Protein AF-A0A7G9YG70-F1 (afdb_monomer)

Structure (mmCIF, N/CA/C/O backbone):
data_AF-A0A7G9YG70-F1
#
_entry.id   AF-A0A7G9YG70-F1
#
loop_
_atom_site.group_PDB
_atom_site.id
_atom_site.type_symbol
_atom_site.label_atom_id
_atom_site.label_alt_id
_atom_site.label_comp_id
_atom_site.label_asym_id
_atom_site.label_entity_id
_atom_site.label_seq_id
_atom_site.pdbx_PDB_ins_code
_atom_site.Cartn_x
_atom_site.Cartn_y
_atom_site.Cartn_z
_atom_site.occupancy
_atom_site.B_iso_or_equiv
_atom_site.auth_seq_id
_atom_site.auth_comp_id
_atom_site.auth_asym_id
_atom_site.auth_atom_id
_atom_site.pdbx_PDB_model_num
ATOM 1 N N . MET A 1 1 ? 12.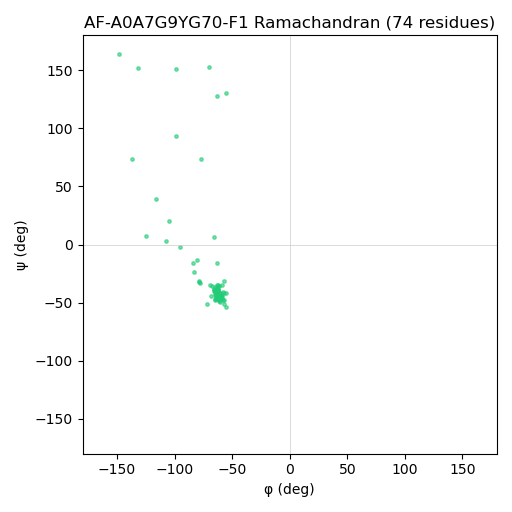329 1.360 -22.807 1.00 68.75 1 MET A N 1
ATOM 2 C CA . MET A 1 1 ? 11.097 1.327 -21.992 1.00 68.75 1 MET A CA 1
ATOM 3 C C . MET A 1 1 ? 10.922 -0.042 -21.354 1.00 68.75 1 MET A C 1
ATOM 5 O O . MET A 1 1 ? 10.526 -0.991 -22.026 1.00 68.75 1 MET A O 1
ATOM 9 N N . ASP A 1 2 ? 11.221 -0.149 -20.061 1.00 82.62 2 ASP A N 1
ATOM 10 C CA . ASP A 1 2 ? 11.020 -1.378 -19.283 1.00 82.62 2 ASP A CA 1
ATOM 11 C C . ASP A 1 2 ? 9.533 -1.561 -18.929 1.00 82.62 2 ASP A C 1
ATOM 13 O O . ASP A 1 2 ? 9.070 -1.312 -17.814 1.00 82.62 2 ASP A O 1
ATOM 17 N N . ARG A 1 3 ?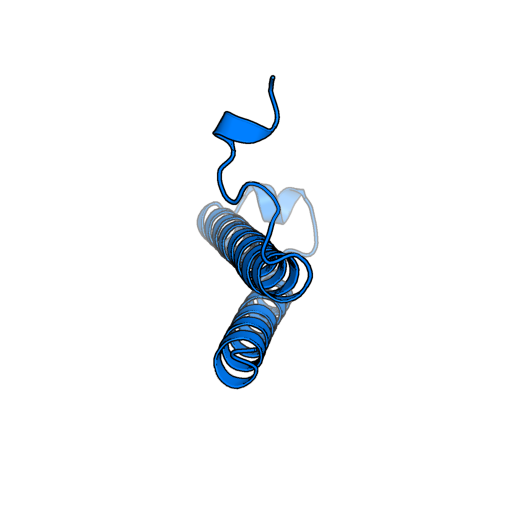 8.751 -1.937 -19.945 1.00 87.00 3 ARG A N 1
ATOM 18 C CA . ARG A 1 3 ? 7.299 -2.116 -19.839 1.00 87.00 3 ARG A CA 1
ATOM 19 C C . ARG A 1 3 ? 6.933 -3.202 -18.828 1.00 87.00 3 ARG A C 1
ATOM 21 O O . ARG A 1 3 ? 5.925 -3.062 -18.146 1.00 87.00 3 ARG A O 1
ATOM 28 N N . ALA A 1 4 ? 7.734 -4.262 -18.734 1.00 89.19 4 ALA A N 1
ATOM 29 C CA . ALA A 1 4 ? 7.501 -5.356 -17.796 1.00 89.19 4 ALA A CA 1
ATOM 30 C C . ALA A 1 4 ? 7.605 -4.868 -16.346 1.00 89.19 4 ALA A C 1
ATOM 32 O O . ALA A 1 4 ? 6.708 -5.133 -15.549 1.00 89.19 4 ALA A O 1
ATOM 33 N N . ARG A 1 5 ? 8.631 -4.070 -16.028 1.00 88.00 5 ARG A N 1
ATOM 34 C CA . ARG A 1 5 ? 8.785 -3.463 -14.702 1.00 88.00 5 ARG A CA 1
ATOM 35 C C . ARG A 1 5 ? 7.657 -2.496 -14.353 1.00 88.00 5 ARG A C 1
ATOM 37 O O . ARG A 1 5 ? 7.184 -2.520 -13.222 1.00 88.00 5 ARG A O 1
ATOM 44 N N . ILE A 1 6 ? 7.208 -1.668 -15.303 1.00 90.25 6 ILE A N 1
ATOM 45 C CA . ILE A 1 6 ? 6.063 -0.765 -15.082 1.00 90.25 6 ILE A CA 1
ATOM 46 C C . ILE A 1 6 ? 4.800 -1.574 -14.775 1.00 90.25 6 ILE A C 1
ATOM 48 O O . ILE A 1 6 ? 4.116 -1.284 -13.801 1.00 90.25 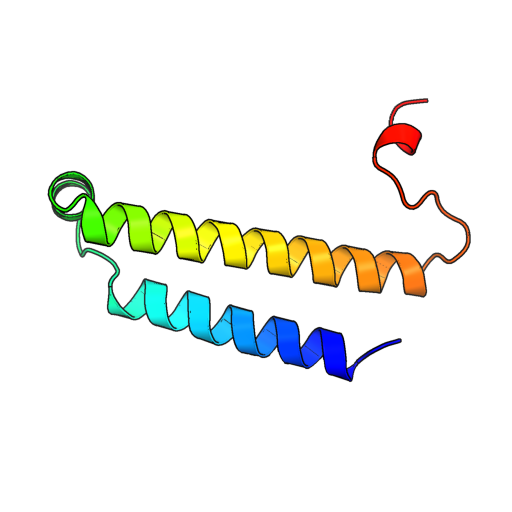6 ILE A O 1
ATOM 52 N N . LEU A 1 7 ? 4.504 -2.600 -15.575 1.00 92.75 7 LEU A N 1
ATOM 53 C CA . LEU A 1 7 ? 3.318 -3.432 -15.371 1.00 92.75 7 LEU A CA 1
ATOM 54 C C . LEU A 1 7 ? 3.357 -4.176 -14.037 1.00 92.75 7 LEU A C 1
ATOM 56 O O . LEU A 1 7 ? 2.350 -4.198 -13.345 1.00 92.75 7 LEU A O 1
ATOM 60 N N . SER A 1 8 ? 4.515 -4.715 -13.651 1.00 93.56 8 SER A N 1
ATOM 61 C CA . SER A 1 8 ? 4.683 -5.369 -12.349 1.00 93.56 8 SER A CA 1
ATOM 62 C C . SER A 1 8 ? 4.422 -4.410 -11.187 1.00 93.56 8 SER A C 1
ATOM 64 O O . SER A 1 8 ? 3.760 -4.788 -10.230 1.00 93.56 8 SER A O 1
ATOM 66 N N . LYS A 1 9 ? 4.903 -3.163 -11.277 1.00 90.31 9 LYS A N 1
ATOM 67 C CA . LYS A 1 9 ? 4.643 -2.131 -10.263 1.00 90.31 9 LYS A CA 1
ATOM 68 C C . LYS A 1 9 ? 3.167 -1.740 -10.196 1.00 90.31 9 LYS A C 1
ATOM 70 O O . LYS A 1 9 ? 2.633 -1.533 -9.113 1.00 90.31 9 LYS A O 1
ATOM 75 N N . LEU A 1 10 ? 2.496 -1.637 -11.342 1.00 93.62 10 LEU A N 1
ATOM 76 C CA . LEU A 1 10 ? 1.065 -1.326 -11.382 1.00 93.62 10 LEU A CA 1
ATOM 77 C C . LEU A 1 10 ? 0.207 -2.464 -10.817 1.00 93.62 10 LEU A C 1
ATOM 79 O O . LEU A 1 10 ? -0.789 -2.184 -10.158 1.00 93.62 10 LEU A O 1
ATOM 83 N N . ASP A 1 11 ? 0.601 -3.716 -11.046 1.00 95.12 11 ASP A N 1
ATOM 84 C CA . ASP A 1 11 ? -0.061 -4.893 -10.474 1.00 95.12 11 ASP A CA 1
ATOM 85 C C . ASP A 1 11 ? 0.077 -4.920 -8.943 1.00 95.12 11 ASP A C 1
ATOM 87 O O . ASP A 1 11 ? -0.913 -5.025 -8.221 1.00 95.12 11 ASP A O 1
ATOM 91 N N . GLU A 1 12 ? 1.293 -4.687 -8.439 1.00 92.06 12 GLU A N 1
ATOM 92 C CA . GLU A 1 12 ? 1.579 -4.562 -7.005 1.00 92.06 12 GLU A CA 1
ATOM 93 C C . GLU A 1 12 ? 0.776 -3.419 -6.354 1.00 92.06 12 GLU A C 1
ATOM 95 O O . GLU A 1 12 ? 0.165 -3.593 -5.299 1.00 92.06 12 GLU A O 1
ATOM 100 N N . MET A 1 13 ? 0.699 -2.258 -7.012 1.00 95.06 13 MET A N 1
ATOM 101 C CA . MET A 1 13 ? -0.140 -1.143 -6.563 1.00 95.06 13 MET A CA 1
ATOM 102 C C . MET A 1 13 ? -1.629 -1.512 -6.545 1.00 95.06 13 MET A C 1
ATOM 104 O O . MET A 1 13 ? -2.338 -1.124 -5.619 1.00 95.06 13 MET A O 1
ATOM 108 N N . GLY A 1 14 ? -2.107 -2.263 -7.540 1.00 94.38 14 GLY A N 1
ATOM 109 C CA . GLY A 1 14 ? -3.475 -2.780 -7.564 1.00 94.38 14 GLY A CA 1
ATOM 110 C C . GLY A 1 14 ? -3.777 -3.618 -6.324 1.00 94.38 14 GLY A C 1
ATOM 111 O O . GLY A 1 14 ? -4.757 -3.355 -5.629 1.00 94.38 14 GLY A O 1
ATOM 112 N N . TRP A 1 15 ? -2.874 -4.539 -5.983 1.00 95.75 15 TRP A N 1
ATOM 113 C CA . TRP A 1 15 ? -2.991 -5.357 -4.777 1.00 95.75 15 TRP A CA 1
ATOM 114 C C . TRP A 1 15 ? -3.027 -4.520 -3.489 1.00 95.75 15 TRP A C 1
ATOM 116 O O . TRP A 1 15 ? -3.864 -4.770 -2.620 1.00 95.75 15 TRP A O 1
ATOM 126 N N . HIS A 1 16 ? -2.176 -3.494 -3.368 1.00 95.12 16 HIS A N 1
ATOM 127 C CA . HIS A 1 16 ? -2.198 -2.588 -2.214 1.00 95.12 16 HIS A CA 1
ATOM 128 C C . HIS A 1 16 ? -3.543 -1.867 -2.061 1.00 95.12 16 HIS A C 1
ATOM 130 O O . HIS A 1 16 ? -4.087 -1.800 -0.958 1.00 95.12 16 HIS A O 1
ATOM 136 N N . LEU A 1 17 ? -4.094 -1.346 -3.161 1.00 95.88 17 LEU A N 1
ATOM 137 C CA . LEU A 1 17 ? -5.376 -0.640 -3.158 1.00 95.88 17 LEU A CA 1
ATOM 138 C C . LEU A 1 17 ? -6.540 -1.567 -2.807 1.00 95.88 17 LEU A C 1
ATOM 140 O O . LEU A 1 17 ? -7.437 -1.165 -2.067 1.00 95.88 17 LEU A O 1
ATOM 144 N N . ASP A 1 18 ? -6.523 -2.804 -3.297 1.00 97.56 18 ASP A N 1
ATOM 145 C CA . ASP A 1 18 ? -7.538 -3.796 -2.948 1.00 97.56 18 ASP A CA 1
ATOM 146 C C . ASP A 1 18 ? -7.462 -4.178 -1.469 1.00 97.56 18 ASP A C 1
ATOM 148 O O . ASP A 1 18 ? -8.496 -4.275 -0.810 1.00 97.56 18 ASP A O 1
ATOM 152 N N . LYS A 1 19 ? -6.252 -4.284 -0.906 1.00 97.06 19 LYS A N 1
ATOM 153 C CA . LYS A 1 19 ? -6.083 -4.501 0.533 1.00 97.06 19 LYS A CA 1
ATOM 154 C C . LYS A 1 19 ? -6.576 -3.335 1.372 1.00 97.06 19 LYS A C 1
ATOM 156 O O . LYS A 1 19 ? -7.227 -3.578 2.379 1.00 97.06 19 LYS A O 1
ATOM 161 N N . ILE A 1 20 ? -6.336 -2.094 0.946 1.00 96.19 20 ILE A N 1
ATOM 162 C CA . ILE A 1 20 ? -6.909 -0.915 1.611 1.00 96.19 20 ILE A CA 1
ATOM 163 C C . ILE A 1 20 ? -8.436 -0.993 1.602 1.00 96.19 20 ILE A C 1
ATOM 165 O O . ILE A 1 20 ? -9.045 -0.759 2.634 1.00 96.19 20 ILE A O 1
ATOM 169 N N . ARG A 1 21 ? -9.057 -1.348 0.469 1.00 95.69 21 ARG A N 1
ATOM 170 C CA . ARG A 1 21 ? -10.523 -1.477 0.369 1.00 95.69 21 ARG A CA 1
ATOM 171 C C . ARG A 1 21 ? -11.088 -2.575 1.266 1.00 95.69 21 ARG A C 1
ATOM 173 O O . ARG A 1 21 ? -12.196 -2.422 1.755 1.00 95.69 21 ARG A O 1
ATOM 180 N N . GLU A 1 22 ? -10.353 -3.668 1.451 1.00 96.56 22 GLU A N 1
ATOM 181 C CA . GLU A 1 22 ? -10.762 -4.796 2.297 1.00 96.56 22 GLU A CA 1
ATOM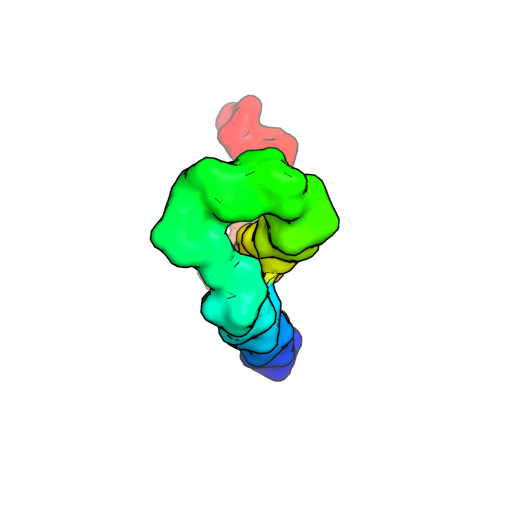 182 C C . GLU A 1 22 ? -10.772 -4.443 3.788 1.00 96.56 22 GLU A C 1
ATOM 184 O O . GLU A 1 22 ? -11.618 -4.946 4.520 1.00 96.56 22 GLU A O 1
ATOM 189 N N . ILE A 1 23 ? -9.842 -3.592 4.227 1.00 95.44 23 ILE A N 1
ATOM 190 C CA . ILE A 1 23 ? -9.662 -3.238 5.645 1.00 95.44 23 ILE A CA 1
ATOM 191 C C . ILE A 1 23 ? -10.132 -1.816 5.975 1.00 95.44 23 ILE A C 1
ATOM 193 O O . ILE A 1 23 ? -9.913 -1.347 7.088 1.00 95.44 23 ILE A O 1
ATOM 197 N N . ALA A 1 24 ? -10.698 -1.098 5.003 1.00 94.75 24 ALA A N 1
ATOM 198 C CA . ALA A 1 24 ? -11.120 0.281 5.185 1.00 94.75 24 ALA A CA 1
ATOM 199 C C . ALA A 1 24 ? -12.238 0.353 6.241 1.00 94.75 24 ALA A C 1
ATOM 201 O O . ALA A 1 24 ? -13.232 -0.356 6.096 1.00 94.75 24 ALA A O 1
ATOM 202 N N . PRO A 1 25 ? -12.098 1.212 7.263 1.00 94.81 25 PRO A N 1
ATOM 203 C CA . PRO A 1 25 ? -13.140 1.415 8.259 1.00 94.81 25 PRO A CA 1
ATOM 204 C C . PRO A 1 25 ? -14.340 2.149 7.654 1.00 94.81 25 PRO A C 1
ATOM 206 O O . PRO A 1 25 ? -14.191 2.960 6.732 1.00 94.81 25 PRO A O 1
ATOM 209 N N . ASP A 1 26 ? -15.524 1.914 8.215 1.00 94.81 26 ASP A N 1
ATOM 210 C CA . ASP A 1 26 ? -16.778 2.516 7.752 1.00 94.81 26 ASP A CA 1
ATOM 211 C C . ASP A 1 26 ? -16.961 3.954 8.275 1.00 94.81 26 ASP A C 1
ATOM 213 O O . ASP A 1 26 ? -17.821 4.705 7.800 1.00 94.81 26 ASP A O 1
ATOM 217 N N . SER A 1 27 ? -16.151 4.367 9.257 1.00 96.75 27 SER A N 1
ATOM 218 C CA . SER A 1 27 ? -16.212 5.694 9.873 1.00 96.75 27 SER A CA 1
ATOM 219 C C . SER A 1 27 ? -14.847 6.212 10.340 1.00 96.75 27 SER A C 1
ATOM 221 O O . SER A 1 27 ? -13.885 5.461 10.492 1.00 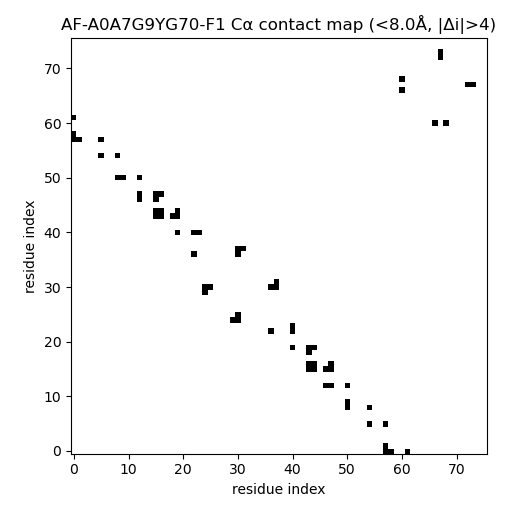96.75 27 SER A O 1
ATOM 223 N N . LEU A 1 28 ? -14.767 7.525 10.593 1.00 94.88 28 LEU A N 1
ATOM 224 C CA . LEU A 1 28 ? -13.572 8.144 11.176 1.00 94.88 28 LEU A CA 1
ATOM 225 C C . LEU A 1 28 ? -13.305 7.651 12.605 1.00 94.88 28 LEU A C 1
ATOM 227 O O . LEU A 1 28 ? -12.154 7.465 12.970 1.00 94.88 28 LEU A O 1
ATOM 231 N N . GLU A 1 29 ? -14.352 7.424 13.396 1.00 96.75 29 GLU A N 1
ATOM 232 C CA . GLU A 1 29 ? -14.219 6.933 14.773 1.00 96.75 29 GLU A CA 1
ATOM 233 C C . GLU A 1 29 ? -13.569 5.541 14.787 1.00 96.75 29 GLU A C 1
ATOM 235 O O . GLU A 1 29 ? -12.559 5.336 15.450 1.00 96.75 29 GLU A O 1
ATOM 240 N N . GLU A 1 30 ? -14.043 4.628 13.935 1.00 94.38 30 GLU A N 1
ATOM 241 C CA . GLU A 1 30 ? -13.450 3.293 13.770 1.00 94.38 30 GLU A CA 1
ATOM 242 C C . GLU A 1 30 ? -11.997 3.349 13.262 1.00 94.38 30 GLU A C 1
ATOM 244 O O . GLU A 1 30 ? -11.143 2.584 13.711 1.00 94.38 30 GLU A O 1
ATOM 249 N N . TYR A 1 31 ? -11.685 4.296 12.369 1.00 94.56 31 TYR A N 1
ATOM 250 C CA . TYR A 1 31 ? -10.309 4.554 11.936 1.00 94.56 31 TYR A CA 1
ATOM 251 C C . TYR A 1 31 ? -9.399 5.008 13.087 1.00 94.56 31 TYR A C 1
ATOM 253 O O . TYR A 1 31 ? -8.222 4.647 13.126 1.00 94.56 31 TYR A O 1
ATOM 261 N N . GLU A 1 32 ? -9.906 5.837 14.000 1.00 95.69 32 GLU A N 1
ATOM 262 C CA . GLU A 1 32 ? -9.129 6.393 15.111 1.00 95.69 32 GLU A CA 1
ATOM 263 C C . GLU A 1 32 ? -8.938 5.391 16.260 1.00 95.69 32 GLU A C 1
ATOM 265 O O . GLU A 1 32 ? -7.885 5.406 16.905 1.00 95.69 32 GLU A O 1
ATOM 270 N N . GLU A 1 33 ? -9.910 4.505 16.491 1.00 96.69 33 GLU A N 1
ATOM 271 C CA . GLU A 1 33 ? -9.893 3.526 17.585 1.00 96.69 33 GLU A CA 1
ATOM 272 C C . GLU A 1 33 ? -8.996 2.303 17.316 1.00 96.69 33 GLU A C 1
ATOM 274 O O . GLU A 1 33 ? -8.375 1.786 18.250 1.00 96.69 33 GLU A O 1
ATOM 279 N N . ASP A 1 34 ? -8.868 1.850 16.062 1.00 95.69 34 ASP A N 1
ATOM 280 C CA . ASP A 1 34 ? -7.995 0.724 15.696 1.00 95.69 34 ASP A CA 1
ATOM 281 C C . ASP A 1 34 ? -6.643 1.195 15.134 1.00 95.69 34 ASP A C 1
ATOM 283 O O . ASP A 1 34 ? -6.444 1.394 13.931 1.00 95.69 34 ASP A O 1
ATOM 287 N N . GLU A 1 35 ? -5.653 1.309 16.024 1.00 97.00 35 GLU A N 1
ATOM 288 C CA . GLU A 1 35 ? -4.290 1.706 15.661 1.00 97.00 35 GLU A CA 1
ATOM 289 C C . GLU A 1 35 ? -3.632 0.764 14.635 1.00 97.00 35 GLU A C 1
ATOM 291 O O . GLU A 1 35 ? -2.844 1.219 13.798 1.00 97.00 35 GLU A O 1
ATOM 296 N N . VAL A 1 36 ? -3.916 -0.540 14.689 1.00 96.62 36 VAL A N 1
ATOM 297 C CA . VAL A 1 36 ? -3.266 -1.530 13.820 1.00 96.62 36 VAL A CA 1
ATOM 298 C C . VAL A 1 36 ? -3.783 -1.382 12.398 1.00 96.62 36 VAL A C 1
ATOM 300 O O . VAL A 1 36 ? -2.981 -1.243 11.468 1.00 96.62 36 VAL A O 1
ATOM 303 N N . THR A 1 37 ? -5.104 -1.362 12.239 1.00 94.94 37 THR A N 1
ATOM 304 C CA . THR A 1 37 ? -5.756 -1.182 10.938 1.00 94.94 37 THR A CA 1
ATOM 305 C C . THR A 1 37 ? -5.381 0.166 10.336 1.00 94.94 37 THR A C 1
ATOM 307 O O . THR A 1 37 ? -4.951 0.230 9.180 1.00 94.94 37 THR A O 1
ATOM 310 N N . ARG A 1 38 ? -5.396 1.232 11.143 1.00 96.56 38 ARG A N 1
ATOM 311 C CA . ARG A 1 38 ? -4.948 2.562 10.726 1.00 96.56 38 ARG A CA 1
ATOM 312 C C . ARG A 1 38 ? -3.524 2.559 10.175 1.00 96.56 38 ARG A C 1
ATOM 314 O O . ARG A 1 38 ? -3.296 2.990 9.045 1.00 96.56 38 ARG A O 1
ATOM 321 N N . ARG A 1 39 ? -2.554 2.037 10.936 1.00 97.56 39 ARG A N 1
ATOM 322 C CA . ARG A 1 39 ? -1.147 1.981 10.497 1.00 97.56 39 ARG A CA 1
ATOM 323 C C . ARG A 1 39 ? -0.965 1.118 9.249 1.00 97.56 39 ARG A C 1
ATOM 325 O O . ARG A 1 39 ? -0.114 1.434 8.416 1.00 97.56 39 ARG A O 1
ATOM 332 N N . ALA A 1 40 ? -1.738 0.041 9.107 1.00 97.25 40 ALA A N 1
ATOM 333 C CA . ALA A 1 40 ? -1.707 -0.807 7.921 1.00 97.25 40 ALA A CA 1
ATOM 334 C C . ALA A 1 40 ? -2.178 -0.044 6.672 1.00 97.25 40 ALA A C 1
ATOM 336 O O . ALA A 1 40 ? -1.471 -0.043 5.662 1.00 97.25 40 ALA A O 1
ATOM 337 N N . ILE A 1 41 ? -3.308 0.668 6.759 1.00 96.94 41 ILE A N 1
ATOM 338 C CA . ILE A 1 41 ? -3.828 1.516 5.675 1.00 96.94 41 ILE A CA 1
ATOM 339 C C . ILE A 1 41 ? -2.821 2.615 5.319 1.00 96.94 41 ILE A C 1
ATOM 341 O O . ILE A 1 41 ? -2.464 2.766 4.150 1.00 96.94 41 ILE A O 1
ATOM 345 N N . GLU A 1 42 ? -2.313 3.347 6.317 1.00 96.94 42 GLU A N 1
ATOM 346 C CA . GLU A 1 42 ? -1.325 4.417 6.126 1.00 96.94 42 GLU A CA 1
ATOM 347 C C . GLU A 1 42 ? -0.060 3.893 5.421 1.00 96.94 42 GLU A C 1
ATOM 349 O O . GLU A 1 42 ? 0.460 4.530 4.499 1.00 96.94 42 GLU A O 1
ATOM 354 N N . ARG A 1 43 ? 0.421 2.696 5.789 1.00 97.62 43 ARG A N 1
ATOM 355 C CA . ARG A 1 43 ? 1.585 2.077 5.141 1.00 97.62 43 ARG A CA 1
ATOM 356 C C . ARG A 1 43 ? 1.294 1.651 3.703 1.00 97.62 43 ARG A C 1
ATOM 358 O O . ARG A 1 43 ? 2.134 1.897 2.838 1.00 97.62 43 ARG A O 1
ATOM 365 N N . LEU A 1 44 ? 0.145 1.031 3.440 1.00 97.50 44 LEU A N 1
ATOM 366 C CA . LEU A 1 44 ? -0.256 0.625 2.088 1.00 97.50 44 LEU A CA 1
ATOM 367 C C . LEU A 1 44 ? -0.411 1.841 1.162 1.00 97.50 44 LEU A C 1
ATOM 369 O O . LEU A 1 44 ? 0.030 1.801 0.010 1.00 97.50 44 LEU A O 1
ATOM 373 N N . LEU A 1 45 ? -0.966 2.946 1.671 1.00 96.38 45 LEU A N 1
ATOM 374 C CA . LEU A 1 45 ? -1.058 4.214 0.943 1.00 96.38 45 LEU A CA 1
ATOM 375 C C . LEU A 1 45 ? 0.325 4.784 0.633 1.00 96.38 45 LEU A C 1
ATOM 377 O O . LEU A 1 45 ? 0.586 5.163 -0.508 1.00 96.38 45 LEU A O 1
ATOM 381 N N . HIS A 1 46 ? 1.225 4.796 1.619 1.00 97.19 46 HIS A N 1
ATOM 382 C CA . HIS A 1 46 ? 2.594 5.262 1.423 1.00 97.19 46 HIS A CA 1
ATOM 383 C C . HIS A 1 46 ? 3.304 4.478 0.307 1.00 97.19 46 HIS A C 1
ATOM 385 O O . HIS A 1 46 ? 3.797 5.086 -0.640 1.00 97.19 46 HIS A O 1
ATOM 391 N N . ILE A 1 47 ? 3.279 3.141 0.354 1.00 95.94 47 ILE A N 1
ATOM 392 C CA . ILE A 1 47 ? 3.914 2.296 -0.676 1.00 95.94 47 ILE A CA 1
ATOM 393 C C . ILE A 1 47 ? 3.258 2.510 -2.053 1.00 95.94 47 ILE A C 1
ATOM 395 O O . ILE A 1 47 ? 3.937 2.523 -3.083 1.00 95.94 47 ILE A O 1
ATOM 399 N N . SER A 1 48 ? 1.939 2.721 -2.095 1.00 95.69 48 SER A N 1
ATOM 400 C CA . SER A 1 48 ? 1.224 3.017 -3.345 1.00 95.69 48 SER A CA 1
ATOM 401 C C . SER A 1 48 ? 1.704 4.331 -3.972 1.00 95.69 48 SER A C 1
ATOM 403 O O . SER A 1 48 ? 1.954 4.384 -5.176 1.00 95.69 48 SER A O 1
ATOM 405 N N . ILE A 1 49 ? 1.901 5.375 -3.161 1.00 95.50 49 ILE A N 1
ATOM 406 C CA . ILE A 1 49 ? 2.436 6.668 -3.613 1.00 95.50 49 ILE A CA 1
ATOM 407 C C . ILE A 1 49 ? 3.878 6.517 -4.117 1.00 95.50 49 ILE A C 1
ATOM 409 O O . ILE A 1 49 ? 4.184 6.984 -5.215 1.00 95.50 49 ILE A O 1
ATOM 413 N N . GLU A 1 50 ? 4.743 5.822 -3.370 1.00 95.31 50 GLU A N 1
ATOM 414 C CA . GLU A 1 50 ? 6.122 5.523 -3.794 1.00 95.31 50 GLU A CA 1
ATOM 415 C C . GLU A 1 50 ? 6.139 4.814 -5.159 1.00 95.31 50 GLU A C 1
ATOM 417 O O . GLU A 1 50 ? 6.902 5.172 -6.057 1.00 95.31 50 GLU A O 1
ATOM 422 N N . THR A 1 51 ? 5.226 3.863 -5.364 1.00 94.12 51 THR A N 1
ATOM 423 C CA . THR A 1 51 ? 5.104 3.118 -6.623 1.00 94.12 51 THR A CA 1
ATOM 424 C C . THR A 1 51 ? 4.729 4.018 -7.805 1.00 94.12 51 THR A C 1
ATOM 426 O O . THR A 1 51 ? 5.294 3.877 -8.894 1.00 94.12 51 THR A O 1
ATOM 429 N N . VAL A 1 52 ? 3.816 4.976 -7.608 1.00 94.12 52 VAL A N 1
ATOM 430 C CA . VAL A 1 52 ? 3.453 5.969 -8.636 1.00 94.12 52 VAL A CA 1
ATOM 431 C C . VAL A 1 52 ? 4.633 6.882 -8.966 1.00 94.12 52 VAL A C 1
ATOM 433 O O . VAL A 1 52 ? 4.869 7.168 -10.145 1.00 94.12 5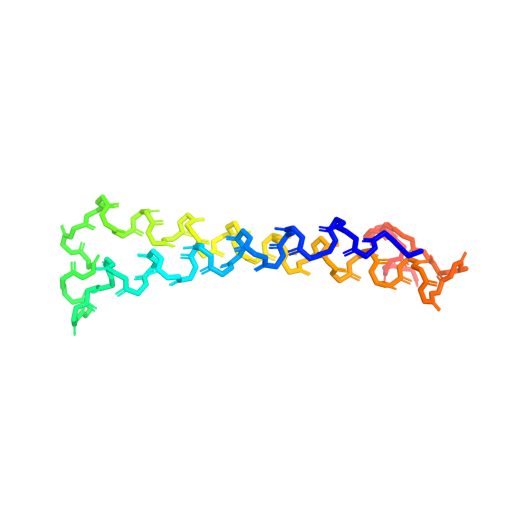2 VAL A O 1
ATOM 436 N N . ILE A 1 53 ? 5.390 7.320 -7.957 1.00 93.12 53 ILE A N 1
ATOM 437 C CA . ILE A 1 53 ? 6.591 8.146 -8.144 1.00 93.12 53 ILE A CA 1
ATOM 438 C C . ILE A 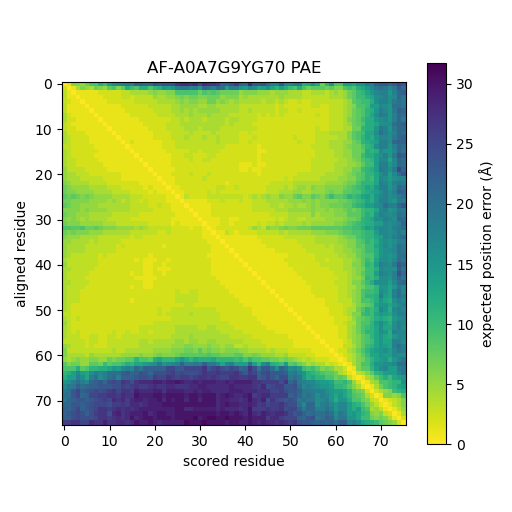1 53 ? 7.633 7.380 -8.968 1.00 93.12 53 ILE A C 1
ATOM 440 O O . ILE A 1 53 ? 8.124 7.902 -9.971 1.00 93.12 53 ILE A O 1
ATOM 444 N N . ASP A 1 54 ? 7.899 6.120 -8.624 1.00 89.69 54 ASP A N 1
ATOM 445 C CA . ASP A 1 54 ? 8.825 5.253 -9.356 1.00 89.69 54 ASP A CA 1
ATOM 446 C C . ASP A 1 54 ? 8.430 5.078 -10.826 1.00 89.69 54 ASP A C 1
ATOM 448 O O . ASP A 1 54 ? 9.265 5.197 -11.728 1.00 89.69 54 ASP A O 1
ATOM 452 N N . VAL A 1 55 ? 7.152 4.789 -11.091 1.00 90.94 55 VAL A N 1
ATOM 453 C CA . VAL A 1 55 ? 6.649 4.638 -12.464 1.00 90.94 55 VAL A CA 1
ATOM 454 C C . VAL A 1 55 ? 6.771 5.959 -13.221 1.00 90.94 55 VAL A C 1
ATOM 456 O O . VAL A 1 55 ? 7.239 5.966 -14.361 1.00 90.94 55 VAL A O 1
ATOM 459 N N . SER A 1 56 ? 6.425 7.078 -12.584 1.00 89.94 56 SER A N 1
ATOM 460 C CA . SER A 1 56 ? 6.555 8.414 -13.175 1.00 89.94 56 SER A CA 1
ATOM 461 C C . SER A 1 56 ? 8.007 8.727 -13.531 1.00 89.94 56 SER A C 1
ATOM 463 O O . SER A 1 56 ? 8.279 9.219 -14.625 1.00 89.94 56 SER A O 1
ATOM 465 N N . TYR A 1 57 ? 8.955 8.367 -12.666 1.00 87.81 57 TYR A N 1
ATOM 466 C CA . TYR A 1 57 ? 10.380 8.540 -12.920 1.00 87.81 57 TYR A CA 1
ATOM 467 C C . TYR A 1 57 ? 10.863 7.710 -14.115 1.00 87.81 57 TYR A C 1
ATOM 469 O O . TYR A 1 57 ? 11.561 8.232 -14.987 1.00 87.81 57 TYR A O 1
ATOM 477 N N . ILE A 1 58 ? 10.455 6.436 -14.201 1.00 86.75 58 ILE A N 1
ATOM 478 C CA . ILE A 1 58 ? 10.773 5.575 -15.352 1.00 86.75 58 ILE A CA 1
ATOM 479 C C . ILE A 1 58 ? 10.230 6.200 -16.642 1.00 86.75 58 ILE A C 1
ATOM 481 O O . ILE A 1 58 ? 10.954 6.293 -17.631 1.00 86.75 58 ILE A O 1
ATOM 485 N N . LEU A 1 59 ? 8.978 6.663 -16.635 1.00 85.62 59 LEU A N 1
ATOM 486 C CA . LEU A 1 59 ? 8.353 7.281 -17.805 1.00 85.62 59 LEU A CA 1
ATOM 487 C C . LEU A 1 59 ? 9.071 8.570 -18.221 1.00 85.62 59 LEU A C 1
ATOM 489 O O . LEU A 1 59 ? 9.390 8.738 -19.395 1.00 85.62 59 LEU A O 1
ATOM 493 N N . VAL A 1 60 ? 9.371 9.465 -17.276 1.00 85.06 60 VAL A N 1
ATOM 494 C CA . VAL A 1 60 ? 10.048 10.740 -17.558 1.00 85.06 60 VAL A CA 1
ATOM 495 C C . VAL A 1 60 ? 11.465 10.518 -18.085 1.00 85.06 60 VAL A C 1
ATOM 497 O O . VAL A 1 60 ? 11.839 11.150 -19.073 1.00 85.06 60 VAL A O 1
ATOM 500 N N . LYS A 1 61 ? 12.233 9.596 -17.488 1.00 80.69 61 LYS A N 1
ATOM 501 C CA . LYS A 1 61 ? 13.590 9.257 -17.941 1.00 80.69 61 LYS A CA 1
ATOM 502 C C . LYS A 1 61 ? 13.606 8.776 -19.393 1.00 80.69 61 LYS A C 1
ATOM 504 O O . LYS A 1 61 ? 14.488 9.151 -20.161 1.00 80.69 61 LYS A O 1
ATOM 509 N N . GLU A 1 62 ? 12.625 7.963 -19.773 1.00 76.56 62 GLU A N 1
ATOM 510 C CA . GLU A 1 62 ? 12.526 7.402 -21.122 1.00 76.56 62 GLU A CA 1
ATOM 511 C C . GLU A 1 62 ? 11.954 8.409 -22.138 1.00 76.56 62 GLU A C 1
ATOM 513 O O . GLU A 1 62 ? 12.338 8.385 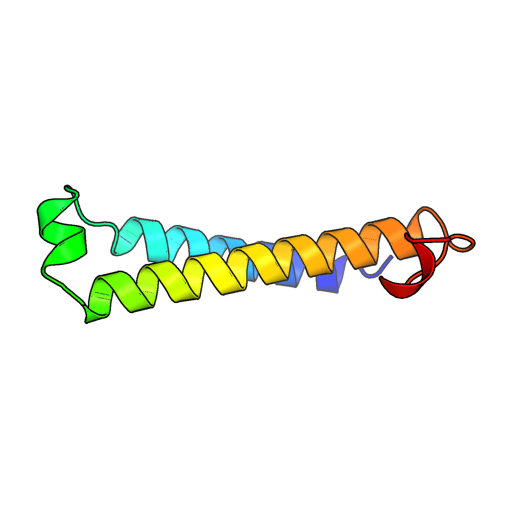-23.305 1.00 76.56 62 GLU A O 1
ATOM 518 N N . LEU A 1 63 ? 11.064 9.314 -21.712 1.00 74.00 63 LEU A N 1
ATOM 519 C CA . LEU A 1 63 ? 10.447 10.331 -22.576 1.00 74.00 63 LEU A CA 1
ATOM 520 C C . LEU A 1 63 ? 11.314 11.585 -22.762 1.00 74.00 63 LEU A C 1
ATOM 522 O O . LEU A 1 63 ? 11.139 12.314 -23.739 1.00 74.00 63 LEU A O 1
ATOM 526 N N . ARG A 1 64 ? 12.232 11.868 -21.832 1.00 65.31 64 ARG A N 1
ATOM 527 C CA . ARG A 1 64 ? 13.134 13.027 -21.879 1.00 65.31 64 ARG A CA 1
ATOM 528 C C . ARG A 1 64 ? 14.558 12.631 -21.467 1.00 65.31 64 ARG A C 1
ATOM 530 O O . ARG A 1 64 ? 15.016 13.051 -20.405 1.00 65.31 64 ARG A O 1
ATOM 537 N N . PRO A 1 65 ? 15.310 11.916 -22.324 1.00 57.47 65 PRO A N 1
ATOM 538 C CA . PRO A 1 65 ? 16.666 11.443 -22.016 1.00 57.47 65 PRO A CA 1
ATOM 539 C C . PRO A 1 65 ? 17.729 12.552 -21.839 1.00 57.47 65 PRO A C 1
ATOM 541 O O . PRO A 1 65 ? 18.907 12.246 -21.695 1.00 57.47 65 PRO A O 1
ATOM 544 N N . GLY A 1 66 ? 17.339 13.833 -21.851 1.00 58.56 66 GLY A N 1
ATOM 545 C CA . GLY A 1 66 ? 18.230 14.985 -21.684 1.00 58.56 66 GLY A CA 1
ATOM 546 C C . GLY A 1 66 ? 17.842 15.953 -20.563 1.00 58.56 66 GLY A C 1
ATOM 547 O O . GLY A 1 66 ? 18.450 17.016 -20.479 1.00 58.56 66 GLY A O 1
ATOM 548 N N . LEU A 1 67 ? 16.837 15.640 -19.732 1.00 56.00 67 LEU A N 1
ATOM 549 C CA . LEU A 1 67 ? 16.507 16.474 -18.572 1.00 56.00 67 LEU A CA 1
ATOM 550 C C . LEU A 1 67 ? 17.093 15.913 -17.277 1.00 56.00 67 LEU A C 1
ATOM 552 O O . LEU A 1 67 ? 17.254 14.699 -17.150 1.00 56.00 67 LEU A O 1
ATOM 556 N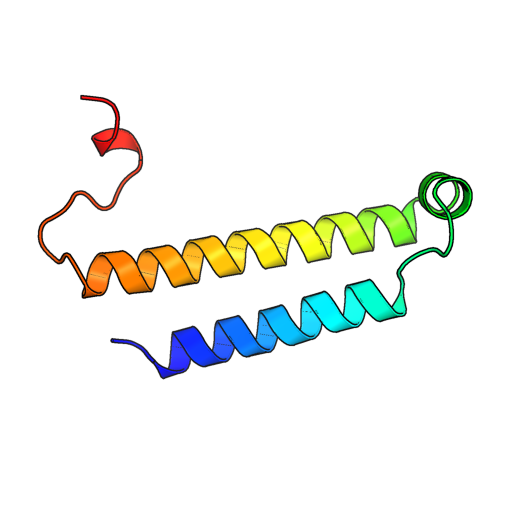 N . PRO A 1 68 ? 17.391 16.791 -16.309 1.00 55.19 68 PRO A N 1
ATOM 557 C CA . PRO A 1 68 ? 17.935 16.377 -15.038 1.00 55.19 68 PRO A CA 1
ATOM 558 C C . PRO A 1 68 ? 17.096 15.343 -14.303 1.00 55.19 68 PRO A C 1
ATOM 560 O O . PRO A 1 68 ? 15.899 15.523 -14.101 1.00 55.19 68 PRO A O 1
ATOM 563 N N . THR A 1 69 ? 17.751 14.284 -13.854 1.00 58.53 69 THR A N 1
ATOM 564 C CA . THR A 1 69 ? 17.124 13.134 -13.198 1.00 58.53 69 THR A CA 1
ATOM 565 C C . THR A 1 69 ? 17.338 13.096 -11.676 1.00 58.53 69 THR A C 1
ATOM 567 O O . THR A 1 69 ? 17.203 12.021 -11.091 1.00 58.53 69 THR A O 1
ATOM 570 N N . SER A 1 70 ? 17.672 14.225 -11.026 1.00 54.44 70 SER A N 1
ATOM 571 C CA . SER A 1 70 ? 17.735 14.352 -9.554 1.00 54.44 70 SER A CA 1
ATOM 572 C C . SER A 1 70 ? 16.997 15.596 -9.040 1.00 54.44 70 SER A C 1
ATOM 574 O O . SER A 1 70 ? 16.907 16.602 -9.748 1.00 54.44 70 SER A O 1
ATOM 576 N N . GLU A 1 71 ? 16.490 15.527 -7.801 1.00 54.75 71 GLU A N 1
ATOM 577 C CA . GLU A 1 71 ? 15.806 16.639 -7.112 1.00 54.75 71 GLU A CA 1
ATOM 578 C C . GLU A 1 71 ? 16.677 17.904 -7.013 1.00 54.75 71 GLU A C 1
ATOM 580 O O . GLU A 1 71 ? 16.166 19.017 -7.138 1.00 54.75 71 GLU A O 1
ATOM 585 N N . ASP A 1 72 ? 18.001 17.749 -6.913 1.00 55.66 72 ASP A N 1
ATOM 586 C CA . ASP A 1 72 ? 18.961 18.861 -6.827 1.00 55.66 72 ASP A CA 1
ATOM 587 C C . ASP A 1 72 ? 19.000 19.764 -8.072 1.00 55.66 72 ASP A C 1
ATOM 589 O O . ASP A 1 72 ? 19.545 20.867 -8.027 1.00 55.66 72 ASP A O 1
ATOM 593 N N . MET A 1 73 ? 18.452 19.317 -9.204 1.00 52.84 73 MET A N 1
ATOM 594 C CA . MET A 1 73 ? 18.441 20.100 -10.441 1.00 52.84 73 MET A CA 1
ATOM 595 C C . MET A 1 73 ? 17.150 20.899 -10.670 1.00 52.84 73 MET A C 1
ATOM 597 O O . MET A 1 73 ? 17.074 21.634 -11.653 1.00 52.84 73 MET A O 1
ATOM 601 N N . LEU A 1 74 ? 16.150 20.793 -9.787 1.00 52.84 74 LEU A N 1
ATOM 602 C CA . LEU A 1 74 ? 14.899 21.564 -9.875 1.00 52.84 74 LEU A CA 1
ATOM 603 C C . LEU A 1 74 ? 14.998 22.977 -9.266 1.00 52.84 74 LEU A C 1
ATOM 605 O O . LEU A 1 74 ? 14.144 23.811 -9.555 1.00 52.84 74 LEU A O 1
ATOM 609 N N . PHE A 1 75 ? 16.029 23.267 -8.463 1.00 49.81 75 PHE A N 1
ATOM 610 C CA . PHE A 1 75 ? 16.165 24.526 -7.708 1.00 49.81 75 PHE A CA 1
ATOM 611 C C . PHE A 1 75 ? 17.371 25.395 -8.126 1.00 49.81 75 PHE A C 1
ATOM 613 O O . PHE A 1 75 ? 18.025 26.000 -7.274 1.00 49.81 75 PHE A O 1
ATOM 620 N N . ARG A 1 76 ? 17.673 25.485 -9.427 1.00 42.88 76 ARG A N 1
ATOM 621 C CA . ARG A 1 76 ? 18.617 26.478 -9.975 1.00 42.88 76 ARG A CA 1
ATOM 622 C C . ARG A 1 76 ? 17.961 27.406 -10.982 1.00 42.88 76 ARG A C 1
ATOM 624 O O . ARG A 1 76 ? 17.188 26.898 -11.820 1.00 42.88 76 ARG A O 1
#

pLDDT: mean 86.25, std 15.33, range [42.88, 97.62]

InterPro domains:
  IPR008201 Ribonuclease HepT-like [PF01934] (15-71)
  IPR037038 tRNA nuclease HepT-like superfamily [G3DSA:1.20.120.580] (1-76)

Radius of gyration: 16.75 Å; Cα contacts (8 Å, |Δi|>4): 36; chains: 1; bounding box: 36×32×40 Å

Mean predicted aligned error: 7.69 Å

Foldseek 3Di:
DPVVVLVVLVVLLVVLVVVCVVLPDPDPVVLVVDPVSVVSNVVSVVSSVVSVVVSVLVVCCVVCVPDDSDPVRVPD

Solvent-accessible surface area (backbone atoms only — not comparable to full-atom values): 4484 Å² total; per-residue (Å²): 128,70,57,66,62,46,50,53,48,53,51,53,38,49,53,39,54,54,52,39,65,74,64,56,61,95,44,69,67,57,40,68,72,36,61,66,59,39,52,50,41,54,49,40,51,50,54,40,52,53,46,52,52,53,46,50,50,54,51,47,50,69,76,39,82,86,60,80,89,53,79,86,65,74,80,121

Sequence (76 aa):
MDRARILSKLDEMGWHLDKIREIAPDSLEEYEEDEVTRRAIERLLHISIETVIDVSYILVKELRPGLPTSEDMLFR

Organism: NCBI:txid2759911

Secondary structure (DSSP, 8-state):
--HHHHHHHHHHHHHHHHHHHHH--SSHHHHHH-HHHHHHHHHHHHHHHHHHHHHHHHHHHHH-TTS--SGGGS--